Protein 4G3B (pdb70)

B-factor: mean 15.57, std 10.57, range [5.53, 75.77]

Solvent-accessible surface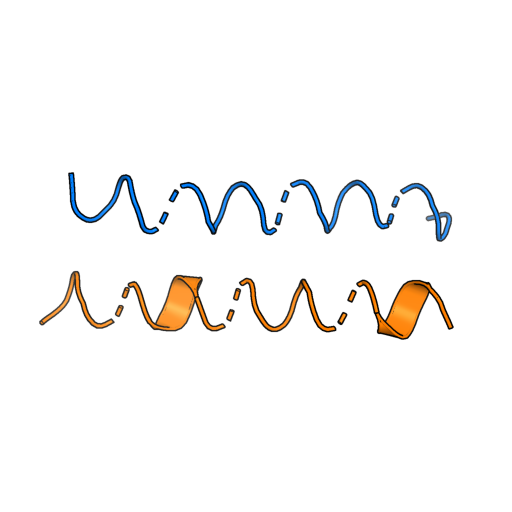 area: 4541 Å² total

Structure (mmCIF, N/CA/C/O backbone):
data_4G3B
#
_entry.id   4G3B
#
_cell.length_a   30.819
_cell.length_b   39.251
_cell.length_c   41.233
_cell.angle_alpha   90.000
_cell.angle_beta   90.000
_cell.angle_gamma   90.000
#
_symmetry.space_group_name_H-M   'P 21 21 2'
#
loop_
_entity.id
_entity.type
_entity.pdbx_description
1 polymer alpha4F3d
2 non-polymer 'ACETYL GROUP'
3 water water
#
loop_
_atom_site.group_PDB
_atom_site.id
_atom_site.type_symbol
_atom_site.label_atom_id
_atom_site.label_alt_id
_atom_site.label_comp_id
_atom_site.label_asym_id
_atom_site.label_entity_id
_atom_site.label_seq_id
_atom_site.pdbx_PDB_ins_code
_atom_site.Cartn_x
_atom_site.Cartn_y
_atom_site.Cartn_z
_atom_site.occupancy
_atom_site.B_iso_or_equiv
_atom_site.auth_seq_id
_atom_site.auth_comp_id
_atom_site.a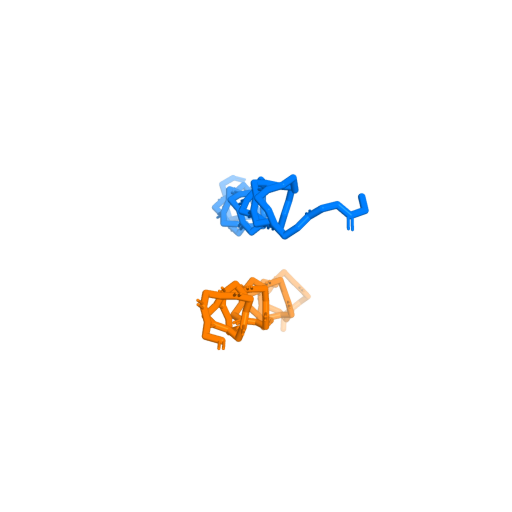uth_asym_id
_atom_site.auth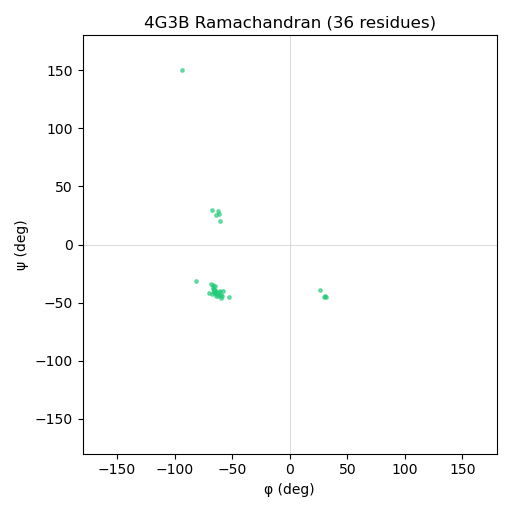_atom_id
_atom_site.pdbx_PDB_model_num
ATOM 1 N N . GLY A 1 1 ? -12.915 6.520 0.447 1.00 29.21 1 GLY A N 1
ATOM 2 C CA . GLY A 1 1 ? -13.743 5.919 -0.589 1.00 29.16 1 GLY A CA 1
ATOM 3 C C . GLY A 1 1 ? -13.081 4.822 -1.404 1.00 29.56 1 GLY A C 1
ATOM 4 O O . GLY A 1 1 ? -13.778 4.063 -2.084 1.00 32.22 1 GLY A O 1
ATOM 5 N N . ASN A 1 2 ? -11.733 4.736 -1.372 1.00 19.47 2 ASN A N 1
ATOM 6 C CA . ASN A 1 2 ? -10.993 3.712 -2.112 1.00 17.16 2 ASN A CA 1
ATOM 7 C C . ASN A 1 2 ? -10.728 2.495 -1.228 1.00 16.41 2 ASN A C 1
ATOM 8 O O . ASN A 1 2 ? -10.572 2.646 -0.015 1.00 15.76 2 ASN A O 1
ATOM 13 N N . ALA A 1 3 ? -10.645 1.285 -1.840 1.00 17.19 3 ALA A N 1
ATOM 14 C CA . ALA A 1 3 ? -10.423 0.036 -1.096 1.00 17.77 3 ALA A CA 1
ATOM 15 C C . ALA A 1 3 ? -9.208 0.073 -0.176 1.00 17.96 3 ALA A C 1
ATOM 16 O O . ALA A 1 3 ? -9.338 -0.329 0.978 1.00 16.30 3 ALA A O 1
ATOM 18 N N . ASP A 1 4 ? -8.053 0.596 -0.657 1.00 16.50 4 ASP A N 1
ATOM 19 C CA . ASP A 1 4 ? -6.834 0.677 0.162 1.00 16.77 4 ASP A CA 1
ATOM 20 C C . ASP A 1 4 ? -6.989 1.635 1.337 1.00 16.69 4 ASP A C 1
ATOM 21 O O . ASP A 1 4 ? -6.573 1.304 2.449 1.00 16.36 4 ASP A O 1
ATOM 26 N N . GLU A 1 5 ? -7.633 2.793 1.120 1.00 14.04 5 GLU A N 1
ATOM 27 C CA . GLU A 1 5 ? -7.906 3.760 2.190 1.00 13.74 5 GLU A CA 1
ATOM 28 C C . GLU A 1 5 ? -8.770 3.115 3.250 1.00 14.09 5 GLU A C 1
ATOM 29 O O . GLU A 1 5 ? -8.493 3.213 4.459 1.00 13.55 5 GLU A O 1
ATOM 49 N N . TYR A 1 7 ? -9.209 -0.125 3.832 1.00 13.08 7 TYR A N 1
ATOM 50 C CA . TYR A 1 7 ? -8.486 -1.210 4.469 1.00 13.63 7 TYR A CA 1
ATOM 51 C C . TYR A 1 7 ? -7.614 -0.677 5.629 1.00 14.85 7 TYR A C 1
ATOM 52 O O . TYR A 1 7 ? -7.636 -1.259 6.722 1.00 14.03 7 TYR A O 1
ATOM 61 N N . LYS A 1 8 ? -6.9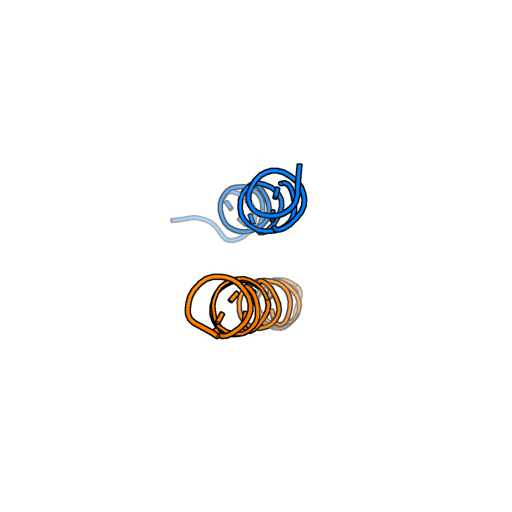06 0.449 5.413 1.00 12.05 8 LYS A N 1
ATOM 62 C CA . LYS A 1 8 ? -6.057 1.044 6.442 1.00 12.18 8 LYS A CA 1
ATOM 63 C C . LYS A 1 8 ? -6.858 1.663 7.585 1.00 11.16 8 LYS A C 1
ATOM 64 O O . LYS A 1 8 ? -6.467 1.532 8.754 1.00 10.67 8 LYS A O 1
ATOM 70 N N . GLU A 1 9 ? -7.953 2.361 7.275 1.00 9.67 9 GLU A N 1
ATOM 71 C CA . GLU A 1 9 ? -8.790 2.951 8.322 1.00 9.41 9 GLU A CA 1
ATOM 72 C C . GLU A 1 9 ? -9.446 1.860 9.147 1.00 8.31 9 GLU A C 1
ATOM 73 O O . GLU A 1 9 ? -9.510 1.981 10.391 1.00 8.53 9 GLU A O 1
ATOM 79 N N . LEU A 1 10 ? -9.920 0.780 8.493 1.00 8.54 10 LEU A N 1
ATOM 80 C CA . LEU A 1 10 ? -10.514 -0.316 9.244 1.00 8.90 10 LEU A CA 1
ATOM 81 C C . LEU A 1 10 ? -9.471 -0.969 10.128 1.00 8.93 10 LEU A C 1
ATOM 82 O O . LEU A 1 10 ? -9.770 -1.321 11.266 1.00 8.41 10 LEU A O 1
ATOM 87 N N . GLU A 1 11 ? -8.226 -1.108 9.614 1.00 8.39 11 GLU A N 1
ATOM 88 C CA . GLU A 1 11 ? -7.165 -1.720 10.439 1.00 8.47 11 GLU A CA 1
ATOM 89 C C . GLU A 1 11 ? -6.878 -0.852 11.649 1.00 6.90 11 GLU A C 1
ATOM 90 O O . GLU A 1 11 ? -6.665 -1.374 12.727 1.00 7.47 11 GLU A O 1
ATOM 96 N N . ASP A 1 12 ? -6.836 0.472 11.486 1.00 6.91 12 ASP A N 1
ATOM 97 C CA . ASP A 1 12 ? -6.586 1.350 12.600 1.00 6.75 12 ASP A CA 1
ATOM 98 C C . ASP A 1 12 ? -7.671 1.198 13.654 1.00 6.50 12 ASP A C 1
ATOM 99 O O . ASP A 1 12 ? -7.377 1.141 14.850 1.00 7.10 12 ASP A O 1
ATOM 118 N N . GLN A 1 14 ? -9.508 -1.469 14.152 1.00 5.70 14 GLN A N 1
ATOM 119 C CA . GLN A 1 14 ? -9.357 -2.813 14.693 1.00 6.18 14 GLN A CA 1
ATOM 120 C C . GLN A 1 14 ? -8.257 -2.798 15.770 1.00 6.21 14 GLN A C 1
ATOM 121 O O . GLN A 1 14 ? -8.409 -3.396 16.841 1.00 6.50 14 GLN A O 1
ATOM 127 N N . GLU A 1 15 ? -7.145 -2.137 15.465 1.00 6.23 15 GLU A N 1
ATOM 128 C CA . GLU A 1 15 ? -6.009 -2.068 16.385 1.00 6.42 15 GLU A CA 1
ATOM 129 C C . GLU A 1 15 ? -6.311 -1.244 17.616 1.00 5.77 15 GLU A C 1
ATOM 130 O O . GLU A 1 15 ? -5.820 -1.525 18.702 1.00 6.47 15 GLU A O 1
ATOM 136 N N . ARG A 1 16 ? -7.123 -0.190 17.457 1.00 5.82 16 ARG A N 1
ATOM 137 C CA . ARG A 1 16 ? -7.540 0.592 18.615 1.00 6.13 16 ARG A CA 1
ATOM 138 C C . ARG A 1 16 ? -8.397 -0.273 19.542 1.00 5.53 16 ARG A C 1
ATOM 139 O O . ARG A 1 16 ? -8.262 -0.183 20.766 1.00 6.45 16 ARG A O 1
ATOM 147 N N . LEU A 1 17 ? -9.286 -1.102 18.977 1.00 5.86 17 LEU A N 1
ATOM 148 C CA . LEU A 1 17 ? -10.095 -2.013 19.804 1.00 6.10 17 LEU A CA 1
ATOM 149 C C . LEU A 1 17 ? -9.196 -3.020 20.507 1.00 6.65 17 LEU A C 1
ATOM 150 O O . LEU A 1 17 ? -9.414 -3.319 21.683 1.00 6.98 17 LEU A O 1
ATOM 155 N N . ARG A 1 18 ? -8.201 -3.561 19.802 1.00 6.06 18 ARG A N 1
ATOM 156 C CA . ARG A 1 18 ? -7.226 -4.474 20.376 1.00 6.50 18 ARG A CA 1
ATOM 157 C C . ARG A 1 18 ? -6.567 -3.843 21.609 1.00 7.52 18 ARG A C 1
ATOM 158 O O . ARG A 1 18 ? -6.433 -4.494 22.651 1.00 8.04 18 ARG A O 1
ATOM 166 N N A LYS A 1 19 ? -6.159 -2.571 21.501 0.50 7.05 19 LYS A N 1
ATOM 167 N N B LYS A 1 19 ? -6.143 -2.592 21.503 0.50 6.49 19 LYS A N 1
ATOM 168 C CA A LYS A 1 19 ? -5.502 -1.839 22.575 0.50 8.11 19 LYS A CA 1
ATOM 169 C CA B LYS A 1 19 ? -5.490 -1.917 22.602 0.50 7.21 19 LYS A CA 1
ATOM 170 C C A LYS A 1 19 ? -6.449 -1.550 23.712 0.50 9.15 19 LYS A C 1
ATOM 171 C C B LYS A 1 19 ? -6.473 -1.646 23.726 0.50 8.21 19 LYS A C 1
ATOM 172 O O A LYS A 1 19 ? -6.024 -1.556 24.867 0.50 9.69 19 LYS A O 1
ATOM 173 O O B LYS A 1 19 ? -6.108 -1.812 24.890 0.50 8.52 19 LYS A O 1
ATOM 198 N N . ARG A 1 21 ? -9.031 -3.364 24.648 1.00 7.24 21 ARG A N 1
ATOM 199 C CA . ARG A 1 21 ? -9.235 -4.592 25.408 1.00 8.06 21 ARG A CA 1
ATOM 200 C C . ARG A 1 21 ? -8.174 -4.698 26.488 1.00 9.46 21 ARG A C 1
ATOM 201 O O . ARG A 1 21 ? -8.484 -5.039 27.643 1.00 10.25 21 ARG A O 1
ATOM 209 N N . LYS A 1 22 ? -6.913 -4.414 26.124 1.00 8.69 22 LYS A N 1
ATOM 210 C CA . LYS A 1 22 ? -5.830 -4.469 27.103 1.00 10.41 22 LYS A CA 1
ATOM 211 C C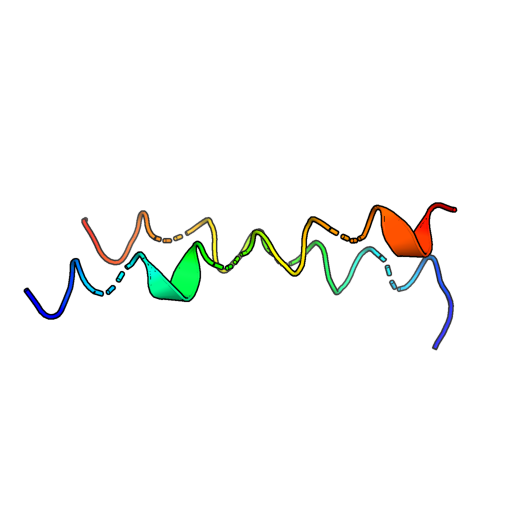 . LYS A 1 22 ? -5.970 -3.370 28.159 1.00 12.50 22 LYS A C 1
ATOM 212 O O . LYS A 1 22 ? -5.726 -3.643 29.339 1.00 14.10 22 LYS A O 1
ATOM 218 N N . LYS A 1 23 ? -6.318 -2.141 27.750 1.00 12.55 23 LYS A N 1
ATOM 219 C CA . LYS A 1 23 ? -6.421 -0.980 28.650 1.00 14.66 23 LYS A CA 1
ATOM 220 C C . LYS A 1 23 ? -7.543 -1.131 29.646 1.00 18.73 23 LYS A C 1
ATOM 221 O O . LYS A 1 23 ? -7.394 -0.731 30.802 1.00 19.32 23 LYS A O 1
ATOM 225 N N . LEU A 1 24 ? -8.655 -1.727 29.218 1.00 16.78 24 LEU A N 1
ATOM 226 C CA . LEU A 1 24 ? -9.819 -1.995 30.045 1.00 17.73 24 LEU A CA 1
ATOM 227 C C . LEU A 1 24 ? -9.390 -2.866 31.231 1.00 20.34 24 LEU A C 1
ATOM 228 O O . LEU A 1 24 ? -9.826 -2.607 32.350 1.00 20.78 24 LEU A O 1
ATOM 233 N N . ARG A 1 25 ? -8.506 -3.857 30.998 1.00 17.46 25 ARG A N 1
ATOM 234 C CA . ARG A 1 25 ? -8.026 -4.745 32.059 1.00 17.73 25 ARG A CA 1
ATOM 235 C C . ARG A 1 25 ? -6.912 -4.152 32.904 1.00 21.45 25 ARG A C 1
ATOM 236 O O . ARG A 1 25 ? -6.799 -4.515 34.075 1.00 22.84 25 ARG A O 1
ATOM 244 N N . SER A 1 26 ? -6.059 -3.289 32.332 1.00 19.01 26 SER A N 1
ATOM 245 C CA . SER A 1 26 ? -4.949 -2.708 33.095 1.00 24.51 26 SER A CA 1
ATOM 246 C C . SER A 1 26 ? -5.351 -1.467 33.899 1.00 66.65 26 SER A C 1
ATOM 247 O O . SER A 1 26 ? -6.393 -0.866 33.647 1.00 35.02 26 SER A O 1
ATOM 250 N N . GLY B 1 1 ? -20.226 -9.549 34.654 1.00 13.26 1 GLY B N 1
ATOM 251 C CA . GLY B 1 1 ? -19.321 -8.477 35.053 1.00 13.18 1 GLY B CA 1
ATOM 252 C C . GLY B 1 1 ? -19.265 -7.435 33.962 1.00 11.86 1 GLY B C 1
ATOM 253 O O . GLY B 1 1 ? -19.070 -7.781 32.793 1.00 11.19 1 GLY B O 1
ATOM 254 N N . ASN B 1 2 ? -19.482 -6.158 34.300 1.00 11.71 2 ASN B N 1
ATOM 255 C CA . ASN B 1 2 ? -19.538 -5.119 33.280 1.00 11.67 2 ASN B CA 1
ATOM 256 C C . ASN B 1 2 ? -18.285 -4.991 32.439 1.00 11.30 2 ASN B C 1
ATOM 257 O O . ASN B 1 2 ? -18.383 -4.823 31.220 1.00 10.64 2 ASN B O 1
ATOM 262 N N . ALA B 1 3 ? -17.098 -5.018 33.074 1.00 11.54 3 ALA B N 1
ATOM 263 C CA . ALA B 1 3 ? -15.846 -4.883 32.334 1.00 11.09 3 ALA B CA 1
ATOM 264 C C . ALA B 1 3 ? -15.682 -6.083 31.384 1.00 10.35 3 ALA B C 1
ATOM 265 O O . ALA B 1 3 ? -15.342 -5.912 30.215 1.00 9.82 3 ALA B O 1
ATOM 267 N N . ASP B 1 4 ? -15.961 -7.280 31.887 1.00 9.94 4 ASP B N 1
ATOM 268 C CA . ASP B 1 4 ? -15.852 -8.483 31.081 1.00 10.00 4 ASP B CA 1
ATOM 269 C C . ASP B 1 4 ? -16.816 -8.441 29.904 1.00 8.40 4 ASP B C 1
ATOM 270 O O . ASP B 1 4 ? -16.446 -8.778 28.774 1.00 8.49 4 ASP B O 1
ATOM 275 N N . GLU B 1 5 ? -18.056 -8.025 30.155 1.00 8.22 5 GLU B N 1
ATOM 276 C CA . GLU B 1 5 ? -19.038 -7.977 29.074 1.00 8.01 5 GLU B CA 1
ATOM 277 C C . GLU B 1 5 ? -18.677 -6.925 28.045 1.00 8.28 5 GLU B C 1
ATOM 278 O O . GLU B 1 5 ? -18.848 -7.148 26.840 1.00 8.00 5 GLU B O 1
ATOM 312 N N . TYR B 1 7 ? -15.604 -5.980 27.340 1.00 7.12 7 TYR B N 1
ATOM 313 C CA . TYR B 1 7 ? -14.446 -6.545 26.641 1.00 6.91 7 TYR B CA 1
ATOM 314 C C . TYR B 1 7 ? -14.891 -7.465 25.507 1.00 6.75 7 TYR B C 1
ATOM 315 O O . TYR B 1 7 ? -14.352 -7.408 24.399 1.00 6.66 7 TYR B O 1
ATOM 324 N N . LYS B 1 8 ? -15.880 -8.331 25.787 1.00 6.28 8 LYS B N 1
ATOM 325 C CA . LYS B 1 8 ? -16.394 -9.249 24.779 1.00 6.22 8 LYS B CA 1
ATOM 326 C C . LYS B 1 8 ? -16.944 -8.500 23.587 1.00 5.71 8 LYS B C 1
ATOM 327 O O . LYS B 1 8 ? -16.718 -8.898 22.444 1.00 6.20 8 LYS B O 1
ATOM 333 N N . GLU B 1 9 ? -17.707 -7.425 23.848 1.00 5.78 9 GLU B N 1
ATOM 334 C CA . GLU B 1 9 ? -18.276 -6.650 22.750 1.00 5.77 9 GLU B CA 1
ATOM 335 C C . GLU B 1 9 ? -17.189 -5.951 21.941 1.00 5.95 9 GLU B C 1
ATOM 336 O O . GLU B 1 9 ? -17.279 -5.929 20.700 1.00 6.62 9 GLU B O 1
ATOM 342 N N . LEU B 1 10 ? -16.147 -5.435 22.599 1.00 5.91 10 LEU B N 1
ATOM 343 C CA . LEU B 1 10 ? -15.041 -4.834 21.854 1.00 5.65 10 LEU B CA 1
ATOM 344 C C . LEU B 1 10 ? -14.384 -5.862 20.963 1.00 5.63 10 LEU B C 1
ATOM 345 O O . LEU B 1 10 ? -14.096 -5.589 19.775 1.00 6.12 10 LEU B O 1
ATOM 350 N N . GLU B 1 11 ? -14.152 -7.075 21.487 1.00 5.61 11 GLU B N 1
ATOM 351 C CA . GLU B 1 11 ? -13.537 -8.122 20.691 1.00 5.73 11 GLU B CA 1
ATOM 352 C C . GLU B 1 11 ? -14.415 -8.556 19.527 1.00 5.77 11 GLU B C 1
ATOM 353 O O . GLU B 1 11 ? -13.918 -8.832 18.424 1.00 6.25 11 GLU B O 1
ATOM 359 N N . ASP B 1 12 ? -15.742 -8.575 19.735 1.00 5.93 12 ASP B N 1
ATOM 360 C CA . ASP B 1 12 ? -16.638 -8.896 18.626 1.00 6.12 12 ASP B CA 1
ATOM 361 C C . ASP B 1 12 ? -16.552 -7.858 17.523 1.00 6.11 12 ASP B C 1
ATOM 362 O O . ASP B 1 12 ? -16.597 -8.204 16.345 1.00 6.20 12 ASP B O 1
ATOM 381 N N . GLN B 1 14 ? -13.939 -5.938 16.899 1.00 5.92 14 GLN B N 1
ATOM 382 C CA . GLN B 1 14 ? -12.599 -6.143 16.334 1.00 5.79 14 GLN B CA 1
ATOM 383 C C . GLN B 1 14 ? -12.623 -7.269 15.287 1.00 6.24 14 GLN B C 1
ATOM 384 O O . GLN B 1 14 ? -12.033 -7.149 14.202 1.00 6.62 14 GLN B O 1
ATOM 390 N N A GLU B 1 15 ? -13.324 -8.381 15.618 0.50 6.78 15 GLU B N 1
ATOM 391 N N B GLU B 1 15 ? -13.304 -8.352 15.615 0.50 5.81 15 GLU B N 1
ATOM 392 C CA A GLU B 1 15 ? -13.458 -9.548 14.737 0.50 7.87 15 GLU B CA 1
ATOM 393 C CA B GLU B 1 15 ? -13.393 -9.496 14.729 0.50 6.12 15 GLU B CA 1
ATOM 394 C C A GLU B 1 15 ? -14.194 -9.194 13.465 0.50 8.00 15 GLU B C 1
ATOM 395 C C B GLU B 1 15 ? -14.181 -9.170 13.459 0.50 6.73 15 GLU B C 1
ATOM 396 O O A GLU B 1 15 ? -13.817 -9.661 12.390 0.50 8.04 15 GLU B O 1
ATOM 397 O O B GLU B 1 15 ? -13.792 -9.601 12.374 0.50 7.12 15 GLU B O 1
ATOM 408 N N . ARG B 1 16 ? -15.2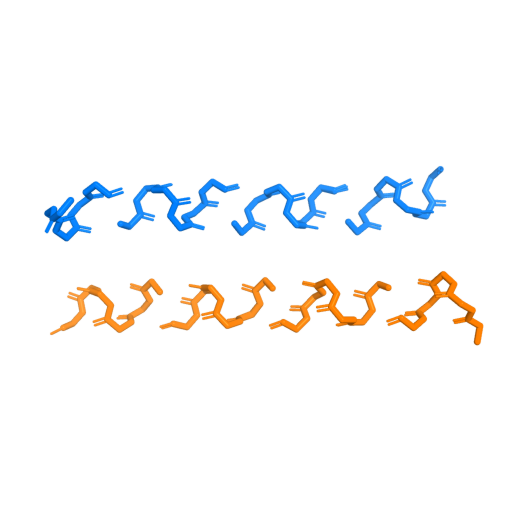65 -8.398 13.580 1.00 6.77 16 ARG B N 1
ATOM 409 C CA . ARG B 1 16 ? -16.010 -7.987 12.398 1.00 7.44 16 ARG B CA 1
ATOM 410 C C . ARG B 1 16 ? -15.174 -7.108 11.499 1.00 6.97 16 ARG B C 1
ATOM 411 O O . ARG B 1 16 ? -15.223 -7.244 10.269 1.00 8.06 16 ARG B O 1
ATOM 419 N N . LEU B 1 17 ? -14.352 -6.238 12.095 1.00 6.78 17 LEU B N 1
ATOM 420 C CA . LEU B 1 17 ? -13.463 -5.423 11.282 1.00 6.88 17 LEU B CA 1
ATOM 421 C C . LEU B 1 17 ? -12.441 -6.292 10.557 1.00 7.74 17 LEU B C 1
ATOM 422 O O . LEU B 1 17 ? -12.172 -6.060 9.363 1.00 8.00 17 LEU B O 1
ATOM 427 N N . ARG B 1 18 ? -11.883 -7.301 11.229 1.00 7.25 18 ARG B N 1
ATOM 428 C CA . ARG B 1 18 ? -10.940 -8.193 10.590 1.00 7.56 18 ARG B CA 1
ATOM 429 C C . ARG B 1 18 ? -11.599 -8.898 9.407 1.00 8.52 18 ARG B C 1
ATOM 430 O O . ARG B 1 18 ? -11.011 -8.965 8.324 1.00 9.17 18 ARG B O 1
ATOM 438 N N . LYS B 1 19 ? -12.820 -9.408 9.600 1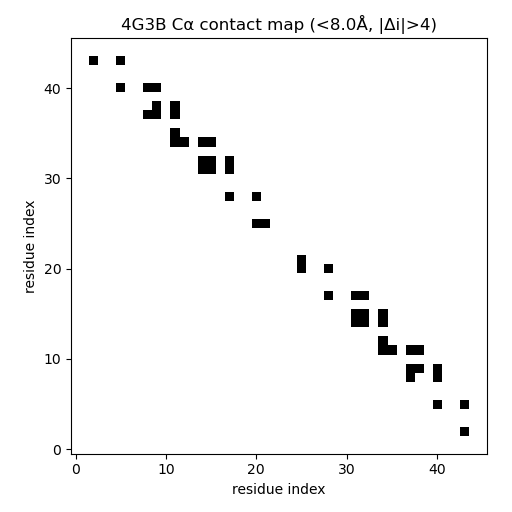.00 8.24 19 LYS B N 1
ATOM 439 C CA . LYS B 1 19 ? -13.548 -10.072 8.529 1.00 9.58 19 LYS B CA 1
ATOM 440 C C . LYS B 1 19 ? -13.848 -9.129 7.366 1.00 10.44 19 LYS B C 1
ATOM 441 O O . LYS B 1 19 ? -13.726 -9.531 6.202 1.00 11.13 19 LYS B O 1
ATOM 461 N N . ARG B 1 21 ? -12.053 -6.542 6.487 1.00 10.11 21 ARG B N 1
ATOM 462 C CA . ARG B 1 21 ? -10.801 -6.315 5.798 1.00 10.75 21 ARG B CA 1
ATOM 463 C C . ARG B 1 21 ? -10.511 -7.476 4.861 1.00 12.39 21 ARG B C 1
ATOM 464 O O . ARG B 1 21 ? -10.042 -7.261 3.736 1.00 12.96 21 ARG B O 1
ATOM 472 N N . LYS B 1 22 ? -10.816 -8.718 5.298 1.00 12.87 22 LYS B N 1
ATOM 473 C CA . LYS B 1 22 ? -10.679 -9.903 4.448 1.00 14.92 22 LYS B CA 1
ATOM 474 C C . LYS B 1 22 ? -11.605 -9.766 3.226 1.00 17.94 22 LYS B C 1
ATOM 475 O O . LYS B 1 22 ? -11.175 -10.093 2.102 1.00 19.28 22 LYS B O 1
ATOM 481 N N . LYS B 1 23 ? -12.844 -9.262 3.405 1.00 17.39 23 LYS B N 1
ATOM 482 C CA . LYS B 1 23 ? -13.813 -9.071 2.314 1.00 19.45 23 LYS B CA 1
ATOM 483 C C . LYS B 1 23 ? -13.341 -7.993 1.332 1.00 22.52 23 LYS B C 1
ATOM 484 O O . LYS B 1 23 ? -13.534 -8.154 0.114 1.00 22.38 23 LYS B O 1
ATOM 490 N N . LEU B 1 24 ? -12.661 -6.934 1.837 1.00 20.21 24 LEU B N 1
ATOM 491 C CA . LEU B 1 24 ? -12.124 -5.849 1.009 1.00 20.12 24 LEU B CA 1
ATOM 492 C C . LEU B 1 24 ? -11.025 -6.353 0.097 1.00 22.55 24 LEU B C 1
ATOM 493 O O . LEU B 1 24 ? -10.941 -5.935 -1.060 1.00 22.55 24 LEU B O 1
ATOM 498 N N . ARG B 1 25 ? -10.181 -7.256 0.616 1.00 19.27 25 ARG B N 1
ATOM 499 C CA . ARG B 1 25 ? -9.076 -7.859 -0.121 1.00 21.23 25 ARG B CA 1
ATOM 500 C C . ARG B 1 25 ? -9.570 -8.620 -1.337 1.00 27.68 25 ARG B C 1
ATOM 501 O O . ARG B 1 25 ? -8.941 -8.537 -2.390 1.00 27.98 25 ARG B O 1
ATOM 509 N N . SER B 1 26 ? -10.696 -9.344 -1.202 1.00 25.14 26 SER B N 1
ATOM 510 C CA . SER B 1 26 ? -11.260 -10.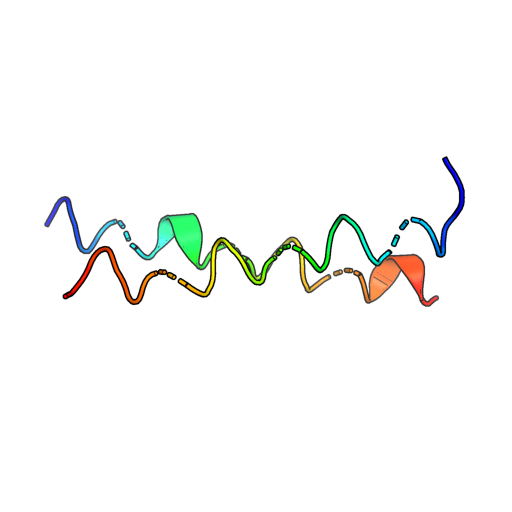127 -2.305 1.00 49.41 26 SER B CA 1
ATOM 511 C C . SER B 1 26 ? -12.377 -9.399 -3.046 1.00 75.77 26 SER B C 1
ATOM 512 O O . SER B 1 26 ? -12.652 -9.716 -4.204 1.00 38.22 26 SER B O 1
#

Sequence (46 aa):
GNADEYKELEDQERLRKKRKKLRSGNADEYKELEDQEERLRKRKKLRS

Secondary structure (DSSP, 8-state):
--S---HHHH--HHHH--HHHH-/-TTT--HHHH--HHHH--HHHH-

Foldseek 3Di:
DDPVVCVVVVVCVVVVVVVVVVD/DVVVVVVVVVCCVVVVVVVVVVD

Radius of gyration: 12.73 Å; Cα contacts (8 Å, |Δi|>4): 26; chains: 2; bounding box: 15×16×37 Å